Protein AF-A0A5T3MZD9-F1 (afdb_monomer)

Solvent-accessible surface area (backbone atoms only — not comparable to full-atom values): 7448 Å² total; per-residue (Å²): 136,58,72,66,60,53,50,57,49,49,56,61,67,68,61,76,63,80,93,43,51,72,59,56,56,68,43,36,64,56,55,36,54,51,31,50,48,54,23,52,52,27,49,52,51,34,57,55,46,50,55,50,45,57,54,51,51,51,57,48,51,31,27,57,66,59,69,42,99,55,80,51,97,60,90,60,52,85,76,48,45,58,58,51,53,61,65,29,86,71,48,36,63,50,50,55,47,37,55,51,28,48,54,49,25,54,47,26,51,53,46,38,54,50,43,52,51,48,50,54,51,54,55,49,54,52,52,51,52,42,50,75,69,76,96

Sequence (135 aa):
MKLEELNEQLTKDLEVDQTKLSLELSKNPLLHARWLRVYNEARREIISLEAKKKKLLKDKIDYYSNRSDEFCPFEYSTSELKIVLN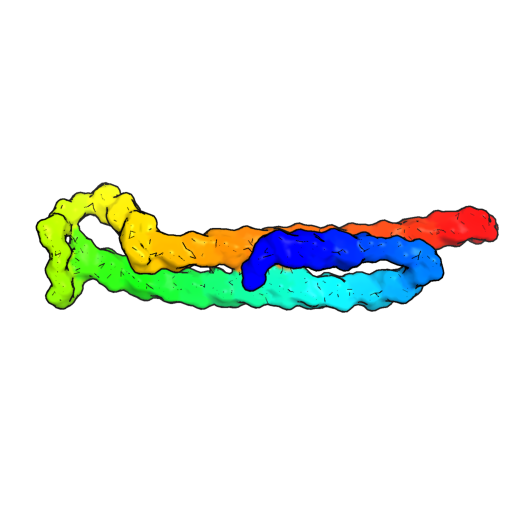ADSELLPVDTKIEYYTLIADFANKALDAVKGRGYAINNMVKLRELESGK

Structure (mmCIF, N/CA/C/O backbone):
data_AF-A0A5T3MZD9-F1
#
_entry.id   AF-A0A5T3MZD9-F1
#
loop_
_atom_site.group_PDB
_atom_site.id
_atom_site.type_symbol
_atom_site.label_atom_id
_atom_site.label_alt_id
_atom_site.label_comp_id
_atom_site.label_asym_id
_atom_site.label_entity_id
_atom_site.label_seq_id
_atom_site.pdbx_PDB_ins_code
_atom_site.Cartn_x
_atom_site.Cartn_y
_atom_site.Cartn_z
_atom_site.occupancy
_atom_site.B_iso_or_equiv
_atom_site.auth_seq_id
_atom_site.auth_comp_id
_atom_site.auth_asym_id
_atom_site.auth_atom_id
_atom_site.pdbx_PDB_model_num
ATOM 1 N N . MET A 1 1 ? -5.714 -8.495 -5.020 1.00 71.56 1 MET A N 1
ATOM 2 C CA . MET A 1 1 ? -6.518 -7.553 -4.215 1.00 71.56 1 MET A CA 1
ATOM 3 C C . MET A 1 1 ? -7.179 -6.599 -5.178 1.00 71.56 1 MET A C 1
ATOM 5 O O . MET A 1 1 ? -6.443 -6.044 -5.986 1.00 71.56 1 MET A O 1
ATOM 9 N N . LYS A 1 2 ? -8.506 -6.460 -5.149 1.00 88.94 2 LYS A N 1
ATOM 10 C CA . LYS A 1 2 ? -9.210 -5.404 -5.889 1.00 88.94 2 LYS A CA 1
ATOM 11 C C . LYS A 1 2 ? -9.460 -4.219 -4.961 1.00 88.94 2 LYS A C 1
ATOM 13 O O . LYS A 1 2 ? -9.719 -4.423 -3.775 1.00 88.94 2 LYS A O 1
ATOM 18 N N . LEU A 1 3 ? -9.346 -2.999 -5.474 1.00 89.38 3 LEU A N 1
ATOM 19 C CA . LEU A 1 3 ? -9.503 -1.791 -4.660 1.00 89.38 3 LEU A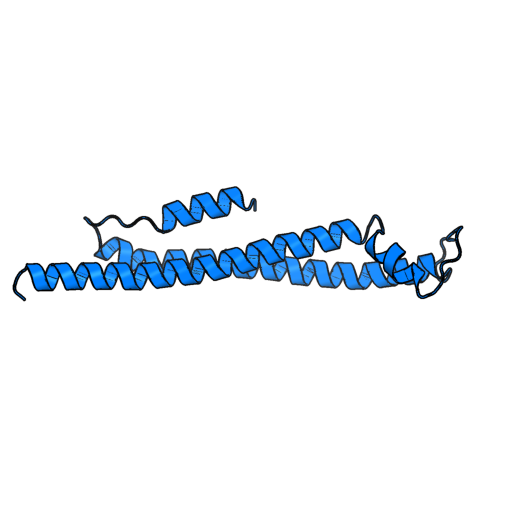 CA 1
ATOM 20 C C . LEU A 1 3 ? -10.941 -1.648 -4.137 1.00 89.38 3 LEU A C 1
ATOM 22 O O . LEU A 1 3 ? -11.152 -1.182 -3.023 1.00 89.38 3 LEU A O 1
ATOM 26 N N . GLU A 1 4 ? -11.928 -2.093 -4.911 1.00 92.38 4 GLU A N 1
ATOM 27 C CA . GLU A 1 4 ? -13.347 -2.087 -4.545 1.00 92.38 4 GLU A CA 1
ATOM 28 C C . GLU A 1 4 ? -13.608 -2.979 -3.324 1.00 92.38 4 GLU A C 1
ATOM 30 O O . GLU A 1 4 ? -14.239 -2.550 -2.362 1.00 92.38 4 GLU A O 1
ATOM 35 N N . GLU A 1 5 ? -13.030 -4.183 -3.311 1.00 94.38 5 GLU A N 1
ATOM 36 C CA . GLU A 1 5 ? -13.141 -5.125 -2.189 1.00 94.38 5 GLU A CA 1
ATOM 37 C C . GLU A 1 5 ? -12.518 -4.548 -0.907 1.00 94.38 5 GLU A C 1
ATOM 39 O O . GLU A 1 5 ? -13.077 -4.687 0.181 1.00 94.38 5 GLU A O 1
ATOM 44 N N . LEU A 1 6 ? -11.373 -3.864 -1.031 1.00 94.81 6 LEU A N 1
ATOM 45 C CA . LEU A 1 6 ? -10.717 -3.200 0.097 1.00 94.81 6 LEU A CA 1
ATOM 46 C C . LEU A 1 6 ? -11.544 -2.018 0.624 1.00 94.81 6 LEU A C 1
ATOM 48 O O . LEU A 1 6 ? -11.620 -1.826 1.837 1.00 94.81 6 LEU A O 1
ATOM 52 N N . ASN A 1 7 ? -12.195 -1.256 -0.258 1.00 94.06 7 ASN A N 1
ATOM 53 C CA . ASN A 1 7 ? -13.116 -0.192 0.143 1.00 94.06 7 ASN A CA 1
ATOM 54 C C . ASN A 1 7 ? -14.297 -0.745 0.944 1.00 94.06 7 ASN A C 1
ATOM 56 O O . ASN A 1 7 ? -14.536 -0.294 2.062 1.00 94.06 7 ASN A O 1
ATOM 60 N N . GLU A 1 8 ? -14.991 -1.756 0.417 1.00 96.56 8 GLU A N 1
ATOM 61 C CA . GLU A 1 8 ? -16.122 -2.382 1.110 1.00 96.56 8 GLU A CA 1
ATOM 62 C C . GLU A 1 8 ? -15.716 -2.972 2.463 1.00 96.56 8 GLU A C 1
ATOM 64 O O . GLU A 1 8 ? -16.456 -2.875 3.446 1.00 96.56 8 GLU A O 1
ATOM 69 N N . GLN A 1 9 ? -14.530 -3.582 2.528 1.00 96.38 9 GLN A N 1
ATOM 70 C CA . GLN A 1 9 ? -13.988 -4.114 3.768 1.00 96.38 9 GLN A CA 1
ATOM 71 C C . GLN A 1 9 ? -13.733 -3.003 4.793 1.00 96.38 9 GLN A C 1
ATOM 73 O O . GLN A 1 9 ? -14.143 -3.144 5.945 1.00 96.38 9 GLN A O 1
ATOM 78 N N . LEU A 1 10 ? -13.109 -1.894 4.383 1.00 97.19 10 LEU A N 1
ATOM 79 C CA . LEU A 1 10 ? -12.846 -0.762 5.270 1.00 97.19 10 LEU A CA 1
ATOM 80 C C . LEU A 1 10 ? -14.143 -0.142 5.788 1.00 97.19 10 LEU A C 1
ATOM 82 O O . LEU A 1 10 ? -14.238 0.136 6.980 1.00 97.19 10 LEU A O 1
ATOM 86 N N . THR A 1 11 ? -15.151 0.037 4.932 1.00 96.56 11 THR A N 1
ATOM 87 C CA . THR A 1 11 ? -16.454 0.565 5.357 1.00 96.56 11 THR A CA 1
ATOM 88 C C . THR A 1 11 ? -17.043 -0.273 6.488 1.00 96.56 11 THR A C 1
ATOM 90 O O . THR A 1 11 ? -17.407 0.283 7.521 1.00 96.56 11 THR A O 1
ATOM 93 N N . LYS A 1 12 ? -17.043 -1.604 6.345 1.00 96.25 12 LYS A N 1
ATOM 94 C CA . LYS A 1 12 ? -17.538 -2.527 7.380 1.00 96.25 12 LYS A CA 1
ATOM 95 C C . LYS A 1 12 ? -16.696 -2.484 8.654 1.00 96.25 12 LYS A C 1
ATOM 97 O O . LYS A 1 12 ? -17.230 -2.545 9.753 1.00 96.25 12 LYS A O 1
ATOM 102 N N . ASP A 1 13 ? -15.377 -2.369 8.522 1.00 96.31 13 ASP A N 1
ATOM 103 C CA . ASP A 1 13 ? -14.470 -2.297 9.672 1.00 96.31 13 ASP A CA 1
ATOM 104 C C . ASP A 1 13 ? -14.648 -1.020 10.503 1.00 96.31 13 ASP A C 1
ATOM 106 O O . ASP A 1 13 ? -14.361 -1.009 11.703 1.00 96.31 13 ASP A O 1
ATOM 110 N N . LEU A 1 14 ? -15.082 0.069 9.864 1.00 95.94 14 LEU A N 1
ATOM 111 C CA . LEU A 1 14 ? -15.291 1.357 10.515 1.00 95.94 14 LEU A CA 1
ATOM 112 C C . LEU A 1 14 ? -16.626 1.452 11.258 1.00 95.94 14 LEU A C 1
ATOM 114 O O . LEU A 1 14 ? -16.770 2.335 12.103 1.00 95.94 14 LEU A O 1
ATOM 118 N N . GLU A 1 15 ? -17.565 0.538 11.015 1.00 95.12 15 GLU A N 1
ATOM 119 C CA . GLU A 1 15 ? -18.817 0.475 11.765 1.00 95.12 15 GLU A CA 1
ATOM 120 C C . GLU A 1 15 ? -18.551 0.224 13.262 1.00 95.12 15 GLU A C 1
ATOM 122 O O . GLU A 1 15 ? -17.644 -0.519 13.663 1.00 95.12 15 GLU A O 1
ATOM 127 N N . VAL A 1 16 ? -19.331 0.889 14.117 1.00 93.69 16 VAL A N 1
ATOM 128 C CA . VAL A 1 16 ? -19.212 0.796 15.578 1.00 93.69 16 VAL A CA 1
ATOM 129 C C . VAL A 1 16 ? -20.566 0.417 16.161 1.00 93.69 16 VAL A C 1
ATOM 131 O O . VAL A 1 16 ? -21.511 1.205 16.125 1.00 93.69 16 VAL A O 1
ATOM 134 N N . ASP A 1 17 ? -20.643 -0.774 16.755 1.00 92.75 17 ASP A N 1
ATOM 135 C CA . ASP A 1 17 ? -21.792 -1.180 17.564 1.00 92.75 17 ASP A CA 1
ATOM 136 C C . ASP A 1 17 ? -21.746 -0.459 18.919 1.00 92.75 17 ASP A C 1
ATOM 138 O O . ASP A 1 17 ? -20.983 -0.809 19.827 1.00 92.75 17 ASP A O 1
ATOM 142 N N . GLN A 1 18 ? -22.597 0.556 19.068 1.00 90.75 18 GLN A N 1
ATOM 143 C CA . GLN A 1 18 ? -22.686 1.348 20.291 1.00 90.75 18 GLN A CA 1
ATOM 144 C C . GLN A 1 18 ? -23.117 0.511 21.506 1.00 90.75 18 GLN A C 1
ATOM 146 O O . GLN A 1 18 ? -22.819 0.878 22.643 1.00 90.75 18 GLN A O 1
ATOM 151 N N . THR A 1 19 ? -23.800 -0.620 21.330 1.00 91.12 19 THR A N 1
ATOM 152 C CA . THR A 1 19 ? -24.208 -1.464 22.466 1.00 91.12 19 THR A CA 1
ATOM 153 C C . THR A 1 19 ? -23.024 -2.213 23.087 1.00 91.12 19 THR A C 1
ATOM 155 O O . THR A 1 19 ? -23.082 -2.590 24.255 1.00 91.12 19 THR A O 1
ATOM 158 N N . LYS A 1 20 ? -21.915 -2.370 22.346 1.00 93.31 20 LYS A N 1
ATOM 159 C CA . LYS A 1 20 ? -20.756 -3.198 22.724 1.00 93.31 20 LYS A CA 1
ATOM 160 C C . LYS A 1 20 ? -19.423 -2.449 22.616 1.00 93.31 20 LYS A C 1
ATOM 162 O O . LYS A 1 20 ? -18.429 -3.007 22.152 1.00 93.31 20 LYS A O 1
ATOM 167 N N . LEU A 1 21 ? -19.364 -1.207 23.104 1.00 92.56 21 LEU A N 1
ATOM 168 C CA . LEU A 1 21 ? -18.171 -0.346 22.993 1.00 92.56 21 LEU A CA 1
ATOM 169 C C . LEU A 1 21 ? -16.871 -0.998 23.500 1.00 92.56 21 LEU A C 1
ATOM 171 O O . LEU A 1 21 ? -15.839 -0.871 22.848 1.00 92.56 21 LEU A O 1
ATOM 175 N N . SER A 1 22 ? -16.900 -1.737 24.615 1.00 90.12 22 SER A N 1
ATOM 176 C CA . SER A 1 22 ? -15.703 -2.407 25.155 1.00 90.12 22 SER A CA 1
ATOM 177 C C . SER A 1 22 ? -15.149 -3.484 24.215 1.00 90.12 22 SER A C 1
ATOM 179 O O . SER A 1 22 ? -13.935 -3.632 24.087 1.00 90.12 22 SER A O 1
ATOM 181 N N . LEU A 1 23 ? -16.035 -4.219 23.534 1.00 94.19 23 LEU A N 1
ATOM 182 C CA . LEU A 1 23 ? -15.651 -5.209 22.529 1.00 94.19 23 LEU A CA 1
ATOM 183 C C . LEU A 1 23 ? -15.122 -4.522 21.266 1.00 94.19 23 LEU A C 1
ATOM 185 O O . LEU A 1 23 ? -14.135 -4.962 20.684 1.00 94.19 23 LEU A O 1
ATOM 189 N N . GLU A 1 24 ? -15.753 -3.431 20.840 1.00 93.88 24 GLU A N 1
ATOM 190 C CA . GLU A 1 24 ? -15.296 -2.682 19.667 1.00 93.88 24 GLU A CA 1
ATOM 191 C C . GLU A 1 24 ? -13.938 -2.007 19.884 1.00 93.88 24 GLU A C 1
ATOM 193 O O . GLU A 1 24 ? -13.131 -1.930 18.951 1.00 93.88 24 GLU A O 1
ATOM 198 N N . LEU A 1 25 ? -13.646 -1.593 21.120 1.00 91.56 25 LEU A N 1
ATOM 199 C CA . LEU A 1 25 ? -12.339 -1.077 21.511 1.00 91.56 25 LEU A CA 1
ATOM 200 C C . LEU A 1 25 ? -11.266 -2.172 21.476 1.00 91.56 25 LEU A C 1
ATOM 202 O O . LEU A 1 25 ? -10.185 -1.943 20.935 1.00 91.56 25 LEU A O 1
ATOM 206 N N . SER A 1 26 ? -11.560 -3.372 21.994 1.00 94.00 26 SER A N 1
ATOM 207 C CA . SER A 1 26 ? -10.602 -4.489 21.993 1.00 94.00 26 SER A CA 1
ATOM 208 C C . SER A 1 26 ? -10.329 -5.045 20.592 1.00 94.00 26 SER A C 1
ATOM 210 O O . SER A 1 26 ? -9.221 -5.507 20.319 1.00 94.00 26 SER A O 1
ATOM 212 N N . LYS A 1 27 ? -11.295 -4.941 19.670 1.00 95.44 27 LYS A N 1
ATOM 213 C CA . LYS A 1 27 ? -11.112 -5.281 18.251 1.00 95.44 27 LYS A CA 1
ATOM 214 C C . LYS A 1 27 ? -10.247 -4.273 17.493 1.00 95.44 27 LYS A C 1
ATOM 216 O O . LYS A 1 27 ? -9.590 -4.658 16.529 1.00 95.44 27 LYS A O 1
ATOM 221 N N . ASN A 1 28 ? -10.218 -3.000 17.894 1.00 95.75 28 ASN A N 1
ATOM 222 C CA . ASN A 1 28 ? -9.581 -1.933 17.113 1.00 95.75 28 ASN A CA 1
ATOM 223 C C . ASN A 1 28 ? -8.087 -2.187 16.786 1.00 95.75 28 ASN A C 1
ATOM 225 O O . ASN A 1 28 ? -7.701 -2.021 15.626 1.00 95.75 28 ASN A O 1
ATOM 229 N N . PRO A 1 29 ? -7.242 -2.666 17.725 1.00 96.19 29 PRO A N 1
ATOM 230 C CA . PRO A 1 29 ? -5.860 -3.048 17.420 1.00 96.19 29 PRO A CA 1
ATOM 231 C C . PRO A 1 29 ? -5.746 -4.208 16.420 1.00 96.19 29 PRO A C 1
ATOM 233 O O . PRO A 1 29 ? -4.812 -4.237 15.621 1.00 96.19 29 PRO A O 1
ATOM 236 N N . LEU A 1 30 ? -6.700 -5.147 16.425 1.00 96.69 30 LEU A N 1
ATOM 237 C CA . LEU A 1 30 ? -6.730 -6.268 15.479 1.00 96.69 30 LEU A CA 1
ATOM 238 C C . LEU A 1 30 ? -7.039 -5.783 14.058 1.00 96.69 30 LEU A C 1
ATOM 240 O O . LEU A 1 30 ? -6.403 -6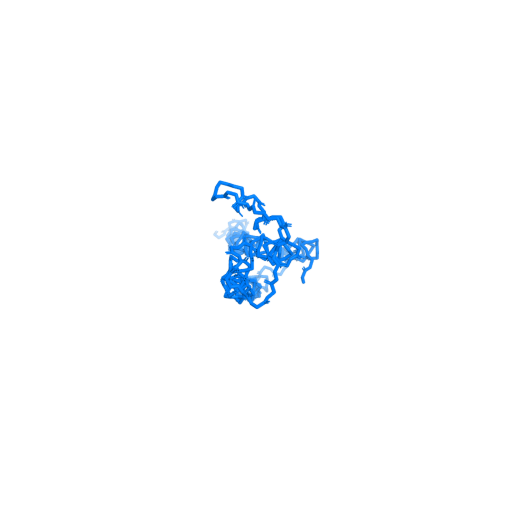.229 13.102 1.00 96.69 30 LEU A O 1
ATOM 244 N N . LEU A 1 31 ? -7.968 -4.829 13.920 1.00 97.31 31 LEU A N 1
ATOM 245 C CA . LEU A 1 31 ? -8.250 -4.169 12.641 1.00 97.31 31 LEU A CA 1
ATOM 246 C C . LEU A 1 31 ? -6.995 -3.448 12.130 1.00 97.31 31 LEU A C 1
ATOM 248 O O . LEU A 1 31 ? -6.613 -3.623 10.974 1.00 97.31 31 LEU A O 1
ATOM 252 N N . HIS A 1 32 ? -6.304 -2.712 13.006 1.00 97.50 32 HIS A N 1
ATOM 253 C CA . HIS A 1 32 ? -5.063 -2.016 12.660 1.00 97.50 32 HIS A CA 1
ATOM 254 C C . HIS A 1 32 ? -3.975 -2.996 12.191 1.00 97.50 32 HIS A C 1
ATOM 256 O O . HIS A 1 32 ? -3.358 -2.787 11.150 1.00 97.50 32 HIS A O 1
ATOM 262 N N . ALA A 1 33 ? -3.767 -4.106 12.905 1.00 97.69 33 ALA A N 1
ATOM 263 C CA . ALA A 1 33 ? -2.805 -5.137 12.511 1.00 97.69 33 ALA A CA 1
ATOM 264 C C . ALA A 1 33 ? -3.127 -5.750 11.136 1.00 97.69 33 ALA A C 1
ATOM 266 O O . ALA A 1 33 ? -2.223 -5.999 10.335 1.00 97.69 33 ALA A O 1
ATOM 267 N N . ARG A 1 34 ? -4.413 -5.958 10.826 1.00 97.56 34 ARG A N 1
ATOM 268 C CA . ARG A 1 34 ? -4.838 -6.473 9.519 1.00 97.56 34 ARG A CA 1
ATOM 269 C C . ARG A 1 34 ? -4.538 -5.485 8.389 1.00 97.56 34 ARG A C 1
ATOM 271 O O . ARG A 1 34 ? -3.990 -5.906 7.373 1.00 97.56 34 ARG A O 1
ATOM 278 N N . TRP A 1 35 ? -4.850 -4.200 8.560 1.00 98.00 35 TRP A N 1
ATOM 279 C CA . TRP A 1 35 ? -4.533 -3.166 7.562 1.00 98.00 35 TRP A CA 1
ATOM 280 C C . TRP A 1 35 ? -3.024 -2.963 7.395 1.00 98.00 35 TRP A C 1
ATOM 282 O O . TRP A 1 35 ? -2.544 -2.784 6.276 1.00 98.00 35 TRP A O 1
ATOM 292 N N . LEU A 1 36 ? -2.253 -3.123 8.474 1.00 98.12 36 LEU A N 1
ATOM 293 C CA . LEU A 1 36 ? -0.792 -3.085 8.422 1.00 98.12 36 LEU A CA 1
ATOM 294 C C . LEU A 1 36 ? -0.230 -4.243 7.588 1.00 98.12 36 LEU A C 1
ATOM 296 O O . LEU A 1 36 ? 0.737 -4.065 6.849 1.00 98.12 36 LEU A O 1
ATOM 300 N N . ARG A 1 37 ? -0.848 -5.427 7.663 1.00 97.75 37 ARG A N 1
ATOM 301 C CA . ARG A 1 37 ? -0.486 -6.559 6.804 1.00 97.75 37 ARG A CA 1
ATOM 302 C C . ARG A 1 37 ? -0.741 -6.250 5.328 1.00 97.75 37 ARG A C 1
ATOM 304 O O . ARG A 1 37 ? 0.156 -6.485 4.528 1.00 97.75 37 ARG A O 1
ATOM 311 N N . VAL A 1 38 ? -1.900 -5.678 4.985 1.00 97.44 38 VAL A N 1
ATOM 312 C CA . VAL A 1 38 ? -2.216 -5.273 3.599 1.00 97.44 38 VAL A CA 1
ATOM 313 C C . VAL A 1 38 ? -1.183 -4.272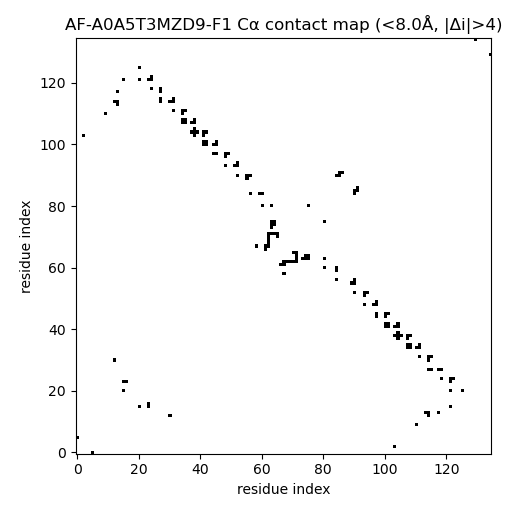 3.077 1.00 97.44 38 VAL A C 1
ATOM 315 O O . VAL A 1 38 ? -0.646 -4.454 1.987 1.00 97.44 38 VAL A O 1
ATOM 318 N N . TYR A 1 39 ? -0.843 -3.260 3.881 1.00 98.25 39 TYR A N 1
ATOM 319 C CA . TYR A 1 39 ? 0.195 -2.285 3.546 1.00 98.25 39 TYR A CA 1
ATOM 320 C C . TYR A 1 39 ? 1.552 -2.952 3.278 1.00 98.25 39 TYR A C 1
ATOM 322 O O . TYR A 1 39 ? 2.176 -2.726 2.240 1.00 98.25 39 TYR A O 1
ATOM 330 N N . ASN A 1 40 ? 2.004 -3.812 4.194 1.00 97.94 40 ASN A N 1
ATOM 331 C CA . ASN A 1 40 ? 3.297 -4.484 4.075 1.00 97.94 40 ASN A CA 1
ATOM 332 C C . ASN A 1 40 ? 3.357 -5.431 2.872 1.00 97.94 40 ASN A C 1
ATOM 334 O O . ASN A 1 40 ? 4.379 -5.482 2.188 1.00 97.94 40 ASN A O 1
ATOM 338 N N . GLU A 1 41 ? 2.276 -6.164 2.599 1.00 97.38 41 GLU A N 1
ATOM 339 C CA . GLU A 1 41 ? 2.165 -7.026 1.422 1.00 97.38 41 GLU A CA 1
ATOM 340 C C . GLU A 1 41 ? 2.249 -6.206 0.134 1.00 97.38 41 GLU A C 1
ATOM 342 O O . GLU A 1 41 ? 3.073 -6.524 -0.720 1.00 97.38 41 GLU A O 1
ATOM 347 N N . ALA A 1 42 ? 1.493 -5.108 0.025 1.00 97.50 42 ALA A N 1
ATOM 348 C CA . ALA A 1 42 ? 1.545 -4.228 -1.140 1.00 97.50 42 ALA A CA 1
ATOM 349 C C . ALA A 1 42 ? 2.957 -3.670 -1.371 1.00 97.50 42 ALA A C 1
ATOM 351 O O . ALA A 1 42 ? 3.478 -3.748 -2.482 1.00 97.50 42 ALA A O 1
ATOM 352 N N . ARG A 1 43 ? 3.638 -3.201 -0.315 1.00 98.00 43 ARG A N 1
ATOM 353 C CA . ARG A 1 43 ? 5.028 -2.741 -0.441 1.00 98.00 43 ARG A CA 1
ATOM 354 C C . ARG A 1 43 ? 5.998 -3.836 -0.862 1.00 98.00 43 ARG A C 1
ATOM 356 O O . ARG A 1 43 ? 6.924 -3.566 -1.621 1.00 98.00 43 ARG A O 1
ATOM 363 N N . ARG A 1 44 ? 5.833 -5.054 -0.344 1.00 98.19 44 ARG A N 1
ATOM 364 C CA . ARG A 1 44 ? 6.679 -6.188 -0.731 1.00 98.19 44 ARG A CA 1
ATOM 365 C C . ARG A 1 44 ? 6.552 -6.462 -2.230 1.00 98.19 44 ARG A C 1
ATOM 367 O O . ARG A 1 44 ? 7.570 -6.671 -2.886 1.00 98.19 44 ARG A O 1
ATOM 374 N N . GLU A 1 45 ? 5.332 -6.417 -2.765 1.00 97.69 45 GLU A N 1
ATOM 375 C CA . GLU A 1 45 ? 5.099 -6.575 -4.204 1.00 97.69 45 GLU A CA 1
ATOM 376 C C . GLU A 1 45 ? 5.744 -5.444 -5.015 1.00 97.69 45 GLU A C 1
ATOM 378 O O . GLU A 1 45 ? 6.412 -5.730 -6.008 1.00 97.69 45 GLU A O 1
ATOM 383 N N . ILE A 1 46 ? 5.647 -4.186 -4.563 1.00 98.19 46 ILE A N 1
ATOM 384 C CA . ILE A 1 46 ? 6.336 -3.045 -5.199 1.00 98.19 46 ILE A CA 1
ATOM 385 C C . ILE A 1 46 ? 7.843 -3.303 -5.283 1.00 98.19 46 ILE A C 1
ATOM 387 O O . ILE A 1 46 ? 8.407 -3.247 -6.371 1.00 98.19 46 ILE A O 1
ATOM 391 N N . ILE A 1 47 ? 8.490 -3.664 -4.169 1.00 98.25 47 ILE A N 1
ATOM 392 C CA . ILE A 1 47 ? 9.941 -3.921 -4.126 1.00 98.25 47 ILE A CA 1
ATOM 393 C C . ILE A 1 47 ? 10.336 -5.027 -5.117 1.00 98.25 47 ILE A C 1
ATOM 395 O O . ILE A 1 47 ? 11.331 -4.909 -5.837 1.00 98.25 47 ILE A O 1
ATOM 399 N N . SER A 1 48 ? 9.548 -6.103 -5.179 1.00 97.69 48 SER A N 1
ATOM 400 C CA . SER A 1 48 ? 9.783 -7.207 -6.114 1.00 97.69 48 SER A CA 1
ATOM 401 C C . SER A 1 48 ? 9.638 -6.763 -7.576 1.00 97.69 48 SER A C 1
ATOM 403 O O . SER A 1 48 ? 10.474 -7.095 -8.423 1.00 97.69 48 SER A O 1
ATOM 405 N N . LEU A 1 49 ? 8.598 -5.986 -7.886 1.00 97.94 49 LEU A N 1
ATOM 406 C CA . LEU A 1 49 ? 8.351 -5.466 -9.229 1.00 97.94 49 LEU A CA 1
ATOM 407 C C . LEU A 1 49 ? 9.410 -4.446 -9.655 1.00 97.94 49 LEU A C 1
ATOM 409 O O . LEU A 1 49 ? 9.856 -4.495 -10.797 1.00 97.94 49 LEU A O 1
ATOM 413 N N . GLU A 1 50 ? 9.880 -3.584 -8.756 1.00 97.38 50 GLU A N 1
ATOM 414 C CA . GLU A 1 50 ? 10.972 -2.644 -9.025 1.00 97.38 50 GLU A CA 1
ATOM 415 C C . GLU A 1 50 ? 12.281 -3.368 -9.351 1.00 97.38 50 GLU A C 1
ATOM 417 O O . GLU A 1 50 ? 12.992 -2.985 -10.284 1.00 97.38 50 GLU A O 1
ATOM 422 N N . ALA A 1 51 ? 12.607 -4.437 -8.617 1.00 97.62 51 ALA A N 1
ATOM 423 C CA . ALA A 1 51 ? 13.770 -5.266 -8.920 1.00 97.62 51 ALA A CA 1
ATOM 424 C C . ALA A 1 51 ? 13.647 -5.907 -10.313 1.00 97.62 51 ALA A C 1
ATOM 426 O O . ALA A 1 51 ? 14.598 -5.876 -11.100 1.00 97.62 51 ALA A O 1
ATOM 427 N N . LYS A 1 52 ? 12.455 -6.420 -10.650 1.00 96.75 52 LYS A N 1
ATOM 428 C CA . LYS A 1 52 ? 12.160 -6.964 -11.981 1.00 96.75 52 LYS A CA 1
ATOM 429 C C . LYS A 1 52 ? 12.282 -5.896 -13.072 1.00 96.75 52 LYS A C 1
ATOM 431 O O . LYS A 1 52 ? 12.936 -6.148 -14.081 1.00 96.75 52 LYS A O 1
ATOM 436 N N . LYS A 1 53 ? 11.710 -4.707 -12.854 1.00 96.75 53 LYS A N 1
ATOM 437 C CA . LYS A 1 53 ? 11.778 -3.566 -13.776 1.00 96.75 53 LYS A CA 1
ATOM 438 C C . LYS A 1 53 ? 13.222 -3.184 -14.061 1.00 96.75 53 LYS A C 1
ATOM 440 O O . LYS A 1 53 ? 13.575 -3.020 -15.217 1.00 96.75 53 LYS A O 1
ATOM 445 N N . LYS A 1 54 ? 14.074 -3.074 -13.036 1.00 96.50 54 LYS A N 1
ATOM 446 C CA . LYS A 1 54 ? 15.491 -2.703 -13.206 1.00 96.50 54 LYS A CA 1
ATOM 447 C C . LYS A 1 54 ? 16.237 -3.668 -14.123 1.00 96.50 54 LYS A C 1
ATOM 449 O O . LYS A 1 54 ? 17.000 -3.220 -14.974 1.00 96.50 54 LYS A O 1
ATOM 454 N N . LYS A 1 55 ? 16.008 -4.975 -13.961 1.00 95.88 55 LYS A N 1
ATOM 455 C CA . LYS A 1 55 ? 16.607 -5.991 -14.833 1.00 95.88 55 LYS A CA 1
ATOM 456 C C . LYS A 1 55 ? 16.089 -5.854 -16.266 1.00 95.88 55 LYS A C 1
ATOM 458 O O . LYS A 1 55 ? 16.883 -5.716 -17.184 1.00 95.88 55 LYS A O 1
ATOM 463 N N . LEU A 1 56 ? 14.770 -5.800 -16.424 1.00 95.44 56 LEU A N 1
ATOM 464 C CA . LEU A 1 56 ? 14.132 -5.736 -17.735 1.00 95.44 56 LEU A CA 1
ATOM 465 C C . LEU A 1 56 ? 14.481 -4.443 -18.486 1.00 95.44 56 LEU A C 1
ATOM 467 O O . LEU A 1 56 ? 14.743 -4.473 -19.678 1.00 95.44 56 LEU A O 1
ATOM 471 N N . LEU A 1 57 ? 14.575 -3.316 -17.782 1.00 95.62 57 LEU A N 1
ATOM 472 C CA . LEU A 1 57 ? 14.982 -2.032 -18.347 1.00 95.62 57 LEU A CA 1
ATOM 473 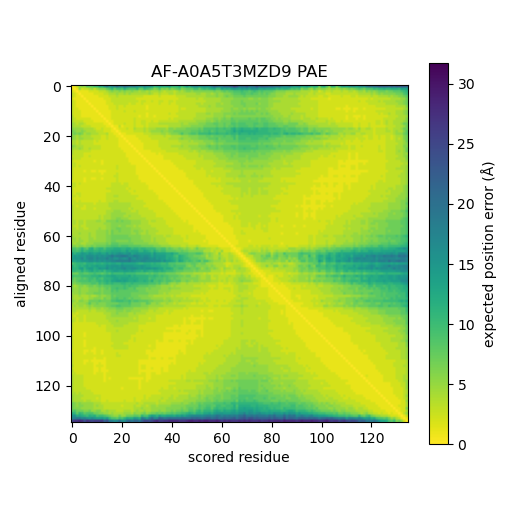C C . LEU A 1 57 ? 16.394 -2.096 -18.928 1.00 95.62 57 LEU A C 1
ATOM 475 O O . LEU A 1 57 ? 16.628 -1.553 -20.001 1.00 95.62 57 LEU A O 1
ATOM 479 N N . LYS A 1 58 ? 17.324 -2.765 -18.237 1.00 94.88 58 LYS A N 1
ATOM 480 C CA . LYS A 1 58 ? 18.671 -2.990 -18.765 1.00 94.88 58 LYS A CA 1
ATOM 481 C C . LYS A 1 58 ? 18.606 -3.808 -20.057 1.00 94.88 58 LYS A C 1
ATOM 483 O O . LYS A 1 58 ? 19.141 -3.364 -21.067 1.00 94.88 58 LYS A O 1
ATOM 488 N N . ASP A 1 59 ? 17.903 -4.937 -20.024 1.00 94.44 59 ASP A N 1
ATOM 489 C CA . ASP A 1 59 ? 17.786 -5.842 -21.172 1.00 94.44 59 ASP A CA 1
ATOM 490 C C . ASP A 1 59 ? 17.160 -5.119 -22.387 1.00 94.44 59 ASP A C 1
ATOM 492 O O . ASP A 1 59 ? 17.641 -5.246 -23.512 1.00 94.44 59 ASP A O 1
ATOM 496 N N . LYS A 1 60 ? 16.145 -4.271 -22.163 1.00 94.12 60 LYS A N 1
ATOM 497 C CA . LYS A 1 60 ? 15.517 -3.459 -23.217 1.00 94.12 60 LYS A CA 1
ATOM 498 C C . LYS A 1 60 ? 16.402 -2.323 -23.721 1.00 94.12 60 LYS A C 1
ATOM 500 O O . LYS A 1 60 ? 16.417 -2.070 -24.921 1.00 94.12 60 LYS A O 1
ATOM 505 N N . ILE A 1 61 ? 17.165 -1.651 -22.857 1.00 93.69 61 ILE A N 1
ATOM 506 C CA . ILE A 1 61 ? 18.148 -0.646 -23.297 1.00 93.69 61 ILE A CA 1
ATOM 507 C C . ILE A 1 61 ? 19.187 -1.289 -24.215 1.00 93.69 61 ILE A C 1
ATOM 509 O O . ILE A 1 61 ? 19.512 -0.708 -25.251 1.00 93.69 61 ILE A O 1
ATOM 513 N N . ASP A 1 62 ? 19.690 -2.468 -23.849 1.00 92.62 62 ASP A N 1
ATOM 514 C CA . ASP A 1 62 ? 20.660 -3.198 -24.661 1.00 92.62 62 ASP A CA 1
ATOM 515 C C . ASP A 1 62 ? 20.044 -3.606 -26.013 1.00 92.62 62 ASP A C 1
ATOM 517 O O . ASP A 1 62 ? 20.692 -3.422 -27.041 1.00 92.62 62 ASP A O 1
ATOM 521 N N . TYR A 1 63 ? 18.772 -4.021 -26.041 1.00 93.75 63 TYR A N 1
ATOM 522 C CA . TYR A 1 63 ? 18.031 -4.296 -27.279 1.00 93.75 63 TYR A CA 1
ATOM 523 C C . TYR A 1 63 ? 17.874 -3.076 -28.193 1.00 93.75 63 TYR A C 1
ATOM 525 O O . TYR A 1 63 ? 18.344 -3.082 -29.329 1.00 93.75 63 TYR A O 1
ATOM 533 N N . TYR A 1 64 ? 17.276 -1.990 -27.699 1.00 92.81 64 TYR A N 1
ATOM 534 C CA . TYR A 1 64 ? 17.028 -0.793 -28.514 1.00 92.81 64 TYR A CA 1
ATOM 535 C C . TYR A 1 64 ? 18.310 -0.037 -28.896 1.00 92.81 64 TYR A C 1
ATOM 537 O O . TYR A 1 64 ? 18.287 0.798 -29.796 1.00 92.81 64 TYR A O 1
ATOM 545 N N . SER A 1 65 ? 19.431 -0.328 -28.228 1.00 90.44 65 SER A N 1
ATOM 546 C CA . SER A 1 65 ? 20.755 0.208 -28.569 1.00 90.44 65 SER A CA 1
ATOM 547 C C . SER A 1 65 ? 21.588 -0.746 -29.437 1.00 90.44 65 SER A C 1
ATOM 549 O O . SER A 1 65 ? 22.775 -0.478 -29.631 1.00 90.44 65 SER A O 1
ATOM 551 N N . ASN A 1 66 ? 21.012 -1.860 -29.916 1.00 87.94 66 ASN A N 1
ATOM 552 C CA . ASN A 1 66 ? 21.687 -2.903 -30.703 1.00 87.94 66 ASN A CA 1
ATOM 553 C C . ASN A 1 66 ? 22.951 -3.478 -30.028 1.00 87.94 66 ASN A C 1
ATOM 555 O O . ASN A 1 66 ? 23.963 -3.748 -30.674 1.00 87.94 66 ASN A O 1
ATOM 559 N N . ARG A 1 67 ? 22.903 -3.641 -28.702 1.00 89.06 67 ARG A N 1
ATOM 560 C CA . ARG A 1 67 ? 23.942 -4.277 -27.869 1.00 89.06 67 ARG A CA 1
ATOM 561 C C . ARG A 1 67 ? 23.557 -5.681 -27.400 1.00 89.06 67 ARG A C 1
ATOM 563 O O . ARG A 1 67 ? 24.365 -6.327 -26.736 1.00 89.06 67 ARG A O 1
ATOM 570 N N . SER A 1 68 ? 22.339 -6.128 -27.695 1.00 89.62 68 SER A N 1
ATOM 571 C CA . SER A 1 68 ? 21.889 -7.500 -27.458 1.00 89.62 68 SER A CA 1
ATOM 572 C C . SER A 1 68 ? 22.158 -8.409 -28.656 1.00 89.62 68 SER A C 1
ATOM 574 O O . SER A 1 68 ? 22.429 -7.935 -29.756 1.00 89.62 68 SER A O 1
ATOM 576 N N . ASP A 1 69 ? 22.001 -9.717 -28.446 1.00 85.12 69 ASP A N 1
ATOM 577 C CA . ASP A 1 69 ? 22.051 -10.717 -29.521 1.00 85.12 69 ASP A CA 1
ATOM 578 C C . ASP A 1 69 ? 20.882 -10.566 -30.516 1.00 85.12 69 ASP A C 1
ATOM 580 O O . ASP A 1 69 ? 21.008 -10.904 -31.693 1.00 85.12 69 ASP A O 1
ATOM 584 N N . GLU A 1 70 ? 19.742 -10.041 -30.056 1.00 86.44 70 GLU A N 1
ATOM 585 C CA . GLU A 1 70 ? 18.598 -9.694 -30.902 1.00 86.44 70 GLU A CA 1
ATOM 586 C C . GLU A 1 70 ? 18.767 -8.299 -31.521 1.00 86.44 70 GLU A C 1
ATOM 588 O O . GLU A 1 70 ? 19.269 -7.378 -30.875 1.00 86.44 70 GLU A O 1
ATOM 593 N N . PHE A 1 71 ? 18.323 -8.134 -32.770 1.00 86.50 71 PHE A N 1
ATOM 594 C CA . PHE A 1 71 ? 18.471 -6.890 -33.528 1.00 86.50 71 PHE A CA 1
ATOM 595 C C . PHE A 1 71 ? 17.188 -6.053 -33.501 1.00 86.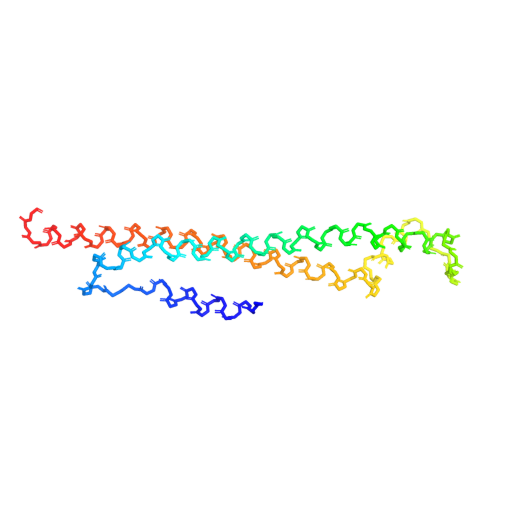50 71 PHE A C 1
ATOM 597 O O . PHE A 1 71 ? 16.100 -6.558 -33.802 1.00 86.50 71 PHE A O 1
ATOM 604 N N . CYS A 1 72 ? 17.317 -4.761 -33.193 1.00 88.44 72 CYS A N 1
ATOM 605 C CA . CYS A 1 72 ? 16.236 -3.799 -33.347 1.00 88.44 72 CYS A CA 1
ATOM 606 C C . CYS A 1 72 ? 16.282 -3.198 -34.765 1.00 88.44 72 CYS A C 1
ATOM 608 O O . CYS A 1 72 ? 17.277 -2.569 -35.130 1.00 88.44 72 CYS A O 1
ATOM 610 N N . PRO A 1 73 ? 15.217 -3.341 -35.578 1.00 87.88 73 PRO A N 1
ATOM 611 C CA . PRO A 1 73 ? 15.202 -2.849 -36.958 1.00 87.88 73 PRO A CA 1
ATOM 612 C C . PRO A 1 73 ? 15.147 -1.319 -37.082 1.00 87.88 73 PRO A C 1
ATOM 614 O O . PRO A 1 73 ? 15.272 -0.800 -38.190 1.00 87.88 73 PRO A O 1
ATOM 617 N N . PHE A 1 74 ? 14.945 -0.601 -35.975 1.00 88.50 74 PHE A N 1
ATOM 618 C CA . PHE A 1 74 ? 14.865 0.855 -35.932 1.00 88.50 74 PHE A CA 1
ATOM 619 C C . PHE A 1 74 ? 15.998 1.424 -35.079 1.00 88.50 74 PHE A C 1
ATOM 621 O O . PHE A 1 74 ? 16.284 0.920 -33.995 1.00 88.50 74 PHE A O 1
ATOM 628 N N . GLU A 1 75 ? 16.612 2.507 -35.548 1.00 89.75 75 GLU A N 1
ATOM 629 C CA . GLU A 1 75 ? 17.579 3.273 -34.768 1.00 89.75 75 GLU A CA 1
ATOM 630 C C . GLU A 1 75 ? 16.862 4.414 -34.049 1.00 89.75 75 GLU A C 1
ATOM 632 O O . GLU A 1 75 ? 16.317 5.319 -34.681 1.00 89.75 75 GLU A O 1
ATOM 637 N N . TYR A 1 76 ? 16.862 4.368 -32.719 1.00 92.25 76 TYR A N 1
ATOM 638 C CA . TYR A 1 76 ? 16.294 5.422 -31.887 1.00 92.25 76 TYR A CA 1
ATOM 639 C C . TYR A 1 76 ? 1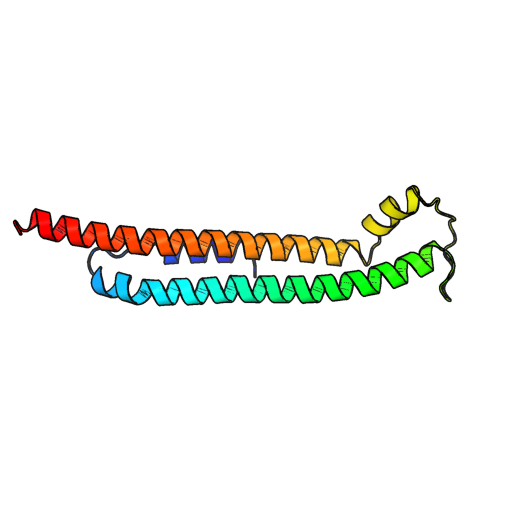7.383 6.375 -31.401 1.00 92.25 76 TYR A C 1
ATOM 641 O O . TYR A 1 76 ? 18.433 5.956 -30.907 1.00 92.25 76 TYR A O 1
ATOM 649 N N . SER A 1 77 ? 17.113 7.677 -31.462 1.00 91.81 77 SER A N 1
ATOM 650 C CA . SER A 1 77 ? 17.935 8.671 -30.773 1.00 91.81 77 SER A CA 1
ATOM 651 C C . SER A 1 77 ? 17.841 8.509 -29.251 1.00 91.81 77 SER A C 1
ATOM 653 O O . SER A 1 77 ? 16.875 7.976 -28.702 1.00 91.81 77 SER A O 1
ATOM 655 N N . THR A 1 78 ? 18.812 9.055 -28.519 1.00 87.50 78 THR A N 1
ATOM 656 C CA . THR A 1 78 ? 18.798 9.068 -27.044 1.00 87.50 78 THR A CA 1
ATOM 657 C C . THR A 1 78 ? 17.578 9.776 -26.451 1.00 87.50 78 THR A C 1
ATOM 659 O O . THR A 1 78 ? 17.137 9.424 -25.355 1.00 87.50 78 THR A O 1
ATOM 662 N N . SER A 1 79 ? 17.011 10.753 -27.162 1.00 90.31 79 SER A N 1
ATOM 663 C CA . SER A 1 79 ? 15.744 11.396 -26.804 1.00 90.31 79 SER A CA 1
ATOM 664 C C . SER A 1 79 ? 14.536 10.479 -27.001 1.00 90.31 79 SER A C 1
ATOM 666 O O . SER A 1 79 ? 13.658 10.450 -26.139 1.00 90.31 79 SER A O 1
ATOM 668 N N . GLU A 1 80 ? 14.500 9.709 -28.090 1.00 92.56 80 GLU A N 1
ATOM 669 C CA . GLU A 1 80 ? 13.392 8.801 -28.416 1.00 92.56 80 GLU A CA 1
ATOM 670 C C . GLU A 1 80 ? 13.402 7.544 -27.548 1.00 92.56 80 GLU A C 1
ATOM 672 O O . GLU A 1 80 ? 12.335 7.071 -27.159 1.00 92.56 80 GLU A O 1
ATOM 677 N N . LEU A 1 81 ? 14.586 7.057 -27.157 1.00 91.12 81 LEU A N 1
ATOM 678 C CA . LEU A 1 81 ? 14.742 5.876 -26.302 1.00 91.12 81 LEU A CA 1
ATOM 679 C C . LEU A 1 81 ? 13.906 5.955 -25.020 1.00 91.12 81 LEU A C 1
ATOM 681 O O . LEU A 1 81 ? 13.333 4.956 -24.601 1.00 91.12 81 LEU A O 1
ATOM 685 N N . LYS A 1 82 ? 13.773 7.139 -24.408 1.00 90.06 82 LYS A N 1
ATOM 686 C CA . LYS A 1 82 ? 12.924 7.310 -23.216 1.00 90.06 82 LYS A CA 1
ATOM 687 C C . LYS A 1 82 ? 11.450 7.031 -23.510 1.00 90.06 82 LYS A C 1
ATOM 689 O O . LYS A 1 82 ? 10.778 6.405 -22.699 1.00 90.06 82 LYS A O 1
ATOM 694 N N . ILE A 1 83 ? 10.952 7.505 -24.650 1.00 93.62 83 ILE A N 1
ATOM 695 C CA . ILE A 1 83 ? 9.559 7.317 -25.067 1.00 93.62 83 ILE A CA 1
ATOM 696 C C . ILE A 1 83 ? 9.326 5.843 -25.407 1.00 93.62 83 ILE A C 1
ATOM 698 O O . ILE A 1 83 ? 8.353 5.259 -24.938 1.00 93.62 83 ILE A O 1
ATOM 702 N N . VAL A 1 84 ? 10.252 5.235 -26.154 1.00 94.06 84 VAL A N 1
ATOM 703 C CA . VAL A 1 84 ? 10.173 3.826 -26.564 1.00 94.06 84 VAL A CA 1
ATOM 704 C C . VAL A 1 84 ? 10.189 2.893 -25.358 1.00 94.06 84 VAL A C 1
ATOM 706 O O . VAL A 1 84 ? 9.318 2.041 -25.244 1.00 94.06 84 VAL A O 1
ATOM 709 N N . LEU A 1 85 ? 11.111 3.090 -24.411 1.00 93.31 85 LEU A N 1
ATOM 710 C CA . LEU A 1 85 ? 11.199 2.261 -23.204 1.00 93.31 85 LEU A CA 1
ATOM 711 C C . LEU A 1 85 ? 9.950 2.378 -22.325 1.00 93.31 85 LEU A C 1
ATOM 713 O O . LEU A 1 85 ? 9.498 1.381 -21.774 1.00 93.31 85 LEU A O 1
ATOM 717 N N . ASN A 1 86 ? 9.363 3.572 -22.212 1.00 92.50 86 ASN A N 1
ATOM 718 C CA . ASN A 1 86 ? 8.127 3.756 -21.449 1.00 92.50 86 ASN A CA 1
ATOM 719 C C . ASN A 1 86 ? 6.915 3.076 -22.109 1.00 92.50 86 ASN A C 1
ATOM 721 O O . ASN A 1 86 ? 5.963 2.726 -21.416 1.00 92.50 86 ASN A O 1
ATOM 725 N N . ALA A 1 87 ? 6.936 2.908 -23.433 1.00 94.00 87 ALA A N 1
ATOM 726 C CA . ALA A 1 87 ? 5.876 2.256 -24.200 1.00 94.00 87 ALA A CA 1
ATOM 727 C C . ALA A 1 87 ? 6.163 0.773 -24.505 1.00 94.00 87 ALA A C 1
ATOM 729 O O . ALA A 1 87 ? 5.339 0.110 -25.136 1.00 94.00 87 ALA A O 1
ATOM 730 N N . ASP A 1 88 ? 7.315 0.250 -24.078 1.00 94.81 88 ASP A N 1
ATOM 731 C CA . ASP A 1 88 ? 7.727 -1.123 -24.348 1.00 94.81 88 ASP A CA 1
ATOM 732 C C . ASP A 1 88 ? 6.726 -2.123 -23.751 1.00 94.81 88 ASP A C 1
ATOM 734 O O . ASP A 1 88 ? 6.283 -1.996 -22.605 1.00 94.81 88 ASP A O 1
ATOM 738 N N . SER A 1 89 ? 6.374 -3.142 -24.536 1.00 93.81 89 SER A N 1
ATOM 739 C CA . SER A 1 89 ? 5.318 -4.101 -24.201 1.00 93.81 89 SER A CA 1
ATOM 740 C C . SER A 1 89 ? 5.608 -4.950 -22.963 1.00 93.81 89 SER A C 1
ATOM 742 O O . SER A 1 89 ? 4.684 -5.538 -22.403 1.00 93.81 89 SER A O 1
ATOM 744 N N . GLU A 1 90 ? 6.865 -5.040 -22.529 1.00 94.25 90 GLU A N 1
ATOM 745 C CA . GLU A 1 90 ? 7.252 -5.766 -21.322 1.00 94.25 90 GLU A CA 1
ATOM 746 C C . GLU A 1 90 ? 7.491 -4.844 -20.122 1.00 94.25 90 GLU A C 1
ATOM 748 O O . GLU A 1 90 ? 7.194 -5.243 -18.991 1.00 94.25 90 GLU A O 1
ATOM 753 N N . LEU A 1 91 ? 7.984 -3.618 -20.342 1.00 95.31 91 LEU A N 1
ATOM 754 C CA . LEU A 1 91 ? 8.143 -2.617 -19.278 1.00 95.31 91 LEU A CA 1
ATOM 755 C C . LEU A 1 91 ? 6.804 -2.049 -18.818 1.00 95.31 91 LEU A C 1
ATOM 757 O O . LEU A 1 91 ? 6.540 -2.022 -17.613 1.00 95.31 91 LEU A O 1
ATOM 761 N N . LEU A 1 92 ? 5.946 -1.645 -19.757 1.00 95.88 92 LEU A N 1
ATOM 762 C CA . LEU A 1 92 ? 4.695 -0.953 -19.453 1.00 95.88 92 LEU A CA 1
ATOM 763 C C . LEU A 1 92 ? 3.800 -1.752 -18.482 1.00 95.88 92 LEU A C 1
ATOM 765 O O . LEU A 1 92 ? 3.377 -1.185 -17.474 1.00 95.88 92 LEU A O 1
ATOM 769 N N . PRO A 1 93 ? 3.569 -3.071 -18.657 1.00 96.75 93 PRO A N 1
ATOM 770 C CA . PRO A 1 93 ? 2.764 -3.842 -17.708 1.00 96.75 93 PRO A CA 1
ATOM 771 C C . PRO A 1 93 ? 3.392 -3.973 -16.316 1.00 96.75 93 PRO A C 1
ATOM 773 O O . PRO A 1 93 ? 2.668 -4.156 -15.334 1.00 96.75 93 PRO A O 1
ATOM 776 N N . VAL A 1 94 ? 4.725 -3.945 -16.207 1.00 97.25 94 VAL A N 1
ATOM 777 C CA . VAL A 1 94 ? 5.411 -3.960 -14.905 1.00 97.25 94 VAL A CA 1
ATOM 778 C C . VAL A 1 94 ? 5.193 -2.627 -14.198 1.00 97.25 94 VAL A C 1
ATOM 780 O O . VAL A 1 94 ? 4.854 -2.630 -13.016 1.00 97.25 94 VAL A O 1
ATOM 783 N N . ASP A 1 95 ? 5.290 -1.517 -14.926 1.00 96.56 95 ASP A N 1
ATOM 784 C CA . ASP A 1 95 ? 5.045 -0.176 -14.395 1.00 96.56 95 ASP A CA 1
ATOM 785 C C . ASP A 1 95 ? 3.608 0.026 -13.947 1.00 96.56 95 ASP A C 1
ATOM 787 O O . ASP A 1 95 ? 3.375 0.416 -12.803 1.00 96.56 95 ASP A O 1
ATOM 791 N N . THR A 1 96 ? 2.638 -0.367 -14.772 1.00 97.12 96 THR A N 1
ATOM 792 C CA . THR A 1 96 ? 1.223 -0.327 -14.388 1.00 97.12 96 THR A CA 1
ATOM 793 C C . THR A 1 96 ? 0.960 -1.138 -13.115 1.00 97.12 96 THR A C 1
ATOM 795 O O . THR A 1 96 ? 0.171 -0.732 -12.262 1.00 97.12 96 THR A O 1
ATOM 798 N N . LYS A 1 97 ? 1.634 -2.284 -12.938 1.00 96.88 97 LYS A N 1
ATOM 799 C CA . LYS A 1 97 ? 1.509 -3.077 -11.706 1.00 96.88 97 LYS A CA 1
ATOM 800 C C . LYS A 1 97 ? 2.135 -2.382 -10.501 1.00 96.88 97 LYS A C 1
ATOM 802 O O . LYS A 1 97 ? 1.545 -2.444 -9.426 1.00 96.88 97 LYS A O 1
ATOM 807 N N . ILE A 1 98 ? 3.295 -1.742 -10.656 1.00 98.00 98 ILE A N 1
ATOM 808 C CA . ILE A 1 98 ? 3.919 -0.958 -9.579 1.00 98.00 98 ILE A CA 1
ATOM 809 C C . ILE A 1 98 ? 2.958 0.143 -9.128 1.00 98.00 98 ILE A C 1
ATOM 811 O O . ILE A 1 98 ? 2.658 0.231 -7.941 1.00 98.00 98 ILE A O 1
ATOM 815 N N . GLU A 1 99 ? 2.414 0.922 -10.063 1.00 97.75 99 GLU A N 1
ATOM 816 C CA . GLU A 1 99 ? 1.450 1.987 -9.763 1.00 97.75 99 GLU A CA 1
ATOM 817 C C . GLU A 1 99 ? 0.198 1.454 -9.058 1.00 97.75 99 GLU A C 1
ATOM 819 O O . GLU A 1 99 ? -0.256 2.029 -8.068 1.00 97.75 99 GLU A O 1
ATOM 824 N N . TYR A 1 100 ? -0.321 0.308 -9.502 1.00 97.56 100 TYR A N 1
ATOM 825 C CA . TYR A 1 100 ? -1.468 -0.333 -8.867 1.00 97.56 100 TYR A CA 1
ATOM 826 C C . TYR A 1 100 ? -1.200 -0.734 -7.408 1.00 97.56 100 TYR A C 1
ATOM 828 O O . TYR A 1 100 ? -2.019 -0.473 -6.525 1.00 97.56 100 TYR A O 1
ATOM 836 N N . TYR A 1 101 ? -0.051 -1.349 -7.118 1.00 97.81 101 TYR A N 1
ATOM 837 C CA . TYR A 1 101 ? 0.292 -1.703 -5.739 1.00 97.81 101 TYR A CA 1
ATOM 838 C C . TYR A 1 101 ? 0.635 -0.481 -4.883 1.00 97.81 101 TYR A C 1
ATOM 840 O O . TYR A 1 101 ? 0.340 -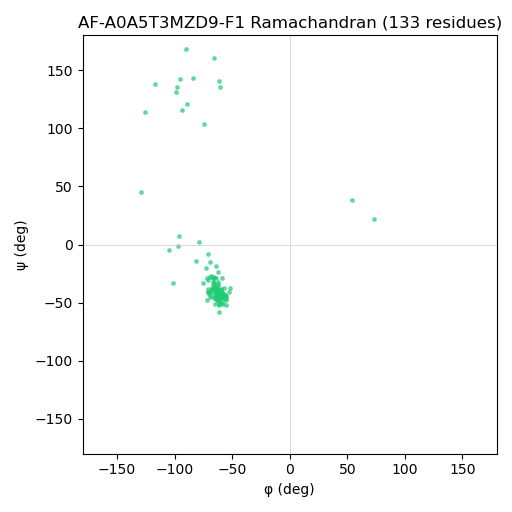0.497 -3.688 1.00 97.81 101 TYR A O 1
ATOM 848 N N . THR A 1 102 ? 1.182 0.586 -5.470 1.00 97.81 102 THR A N 1
ATOM 849 C CA . THR A 1 102 ? 1.353 1.880 -4.789 1.00 97.81 102 THR A CA 1
ATOM 850 C C . THR A 1 102 ? 0.003 2.441 -4.358 1.00 97.81 102 THR A C 1
ATOM 852 O O . THR A 1 102 ? -0.164 2.790 -3.191 1.00 97.81 102 THR A O 1
ATOM 855 N N . LEU A 1 103 ? -1.002 2.410 -5.239 1.00 97.69 103 LEU A N 1
ATOM 856 C CA . LEU A 1 103 ? -2.368 2.816 -4.903 1.00 97.69 103 LEU A CA 1
ATOM 857 C C . LEU A 1 103 ? -2.943 1.995 -3.736 1.00 97.69 103 LEU A C 1
ATOM 859 O O . LEU A 1 103 ? -3.562 2.556 -2.831 1.00 97.69 103 LEU A O 1
ATOM 863 N N . ILE A 1 104 ? -2.713 0.676 -3.719 1.00 97.56 104 ILE A N 1
ATOM 864 C CA . ILE A 1 104 ? -3.128 -0.194 -2.605 1.00 97.56 104 ILE A CA 1
ATOM 865 C C . ILE A 1 104 ? -2.391 0.170 -1.311 1.00 97.56 104 ILE A C 1
ATOM 867 O O . ILE A 1 104 ? -3.017 0.223 -0.251 1.00 97.56 104 ILE A O 1
ATOM 871 N N . ALA A 1 105 ? -1.080 0.405 -1.368 1.00 97.88 105 ALA A N 1
ATOM 872 C CA . ALA A 1 105 ? -0.290 0.769 -0.196 1.00 97.88 105 ALA A CA 1
ATOM 873 C C . ALA A 1 105 ? -0.762 2.108 0.395 1.00 97.88 105 ALA A C 1
ATOM 875 O O . ALA A 1 105 ? -0.985 2.202 1.602 1.00 97.88 105 ALA A O 1
ATOM 876 N N . ASP A 1 106 ? -1.001 3.111 -0.448 1.00 97.75 106 ASP A N 1
ATOM 877 C CA . ASP A 1 106 ? -1.519 4.414 -0.027 1.00 97.75 106 ASP A CA 1
ATOM 878 C C . ASP A 1 106 ? -2.927 4.306 0.564 1.00 97.75 106 ASP A C 1
ATOM 880 O O . ASP A 1 106 ? -3.232 4.934 1.583 1.00 97.75 106 ASP A O 1
ATOM 884 N N . PHE A 1 107 ? -3.782 3.475 -0.036 1.00 97.88 107 PHE A N 1
ATOM 885 C CA . PHE A 1 107 ? -5.103 3.175 0.503 1.00 97.88 107 PHE A CA 1
ATOM 886 C C . PHE A 1 107 ? -5.012 2.529 1.890 1.00 97.88 107 PHE A C 1
ATOM 888 O O . PHE A 1 107 ? -5.648 2.996 2.834 1.00 97.88 107 PHE A O 1
ATOM 895 N N . ALA A 1 108 ? -4.186 1.491 2.042 1.00 97.94 108 ALA A N 1
ATOM 896 C CA . ALA A 1 108 ? -3.996 0.804 3.315 1.00 97.94 108 ALA A CA 1
ATOM 897 C C . ALA A 1 108 ? -3.408 1.734 4.389 1.00 97.94 108 ALA A C 1
ATOM 899 O O . ALA A 1 108 ? -3.779 1.631 5.556 1.00 97.94 108 ALA A O 1
ATOM 900 N N . ASN A 1 109 ? -2.547 2.680 4.004 1.00 97.94 109 ASN A N 1
ATOM 901 C CA . ASN A 1 109 ? -2.031 3.695 4.917 1.00 97.94 109 ASN A CA 1
ATOM 902 C C . ASN A 1 109 ? -3.151 4.619 5.429 1.00 97.94 109 ASN A C 1
ATOM 904 O O . ASN A 1 109 ? -3.313 4.795 6.634 1.00 97.94 109 ASN A O 1
ATOM 908 N N . LYS A 1 110 ? -4.016 5.114 4.534 1.00 98.06 110 LYS A N 1
ATOM 909 C CA . LYS A 1 110 ? -5.205 5.897 4.926 1.00 98.06 110 LYS A CA 1
ATOM 910 C C . LYS A 1 110 ? -6.184 5.083 5.780 1.00 98.06 110 LYS A C 1
ATOM 912 O O . LYS A 1 110 ? -6.796 5.621 6.700 1.00 98.06 110 LYS A O 1
ATOM 917 N N . ALA A 1 111 ? -6.319 3.785 5.509 1.00 98.06 111 ALA A N 1
ATOM 918 C CA . ALA A 1 111 ? -7.128 2.877 6.317 1.00 98.06 111 ALA A CA 1
ATOM 919 C C . ALA A 1 111 ? -6.588 2.739 7.752 1.00 98.06 111 ALA A C 1
ATOM 921 O O . ALA A 1 111 ? -7.373 2.740 8.701 1.00 98.06 111 ALA A O 1
ATOM 922 N N . LEU A 1 112 ? -5.264 2.675 7.937 1.00 98.12 112 LEU A N 1
ATOM 923 C CA . LEU A 1 112 ? -4.638 2.670 9.266 1.00 98.12 112 LEU A CA 1
ATOM 924 C C . LEU A 1 112 ? -4.983 3.938 10.054 1.00 98.12 112 LEU A C 1
ATOM 926 O O . LEU A 1 112 ? -5.381 3.844 11.218 1.00 98.12 112 LEU A O 1
ATOM 930 N N . ASP A 1 113 ? -4.906 5.103 9.409 1.00 98.12 113 ASP A N 1
ATOM 931 C CA . ASP A 1 113 ? -5.297 6.377 10.017 1.00 98.12 113 ASP A CA 1
ATOM 932 C C . ASP A 1 113 ? -6.787 6.408 10.379 1.00 98.12 113 ASP A C 1
ATOM 934 O O . ASP A 1 113 ? -7.153 6.844 11.474 1.00 98.12 113 ASP A O 1
ATOM 938 N N . ALA A 1 114 ? -7.656 5.880 9.513 1.00 97.81 114 ALA A N 1
ATOM 939 C CA . ALA A 1 114 ? -9.088 5.779 9.783 1.00 97.81 114 ALA A CA 1
ATOM 940 C C . ALA A 1 114 ? -9.384 4.867 10.989 1.00 97.81 114 ALA A C 1
ATOM 942 O O . ALA A 1 114 ? -10.159 5.237 11.872 1.00 97.81 114 ALA A O 1
ATOM 943 N N . VAL A 1 115 ? -8.721 3.710 11.089 1.00 97.75 115 VAL A N 1
ATOM 944 C CA . VAL A 1 115 ? -8.853 2.790 12.235 1.00 97.75 115 VAL A CA 1
ATOM 945 C C . VAL A 1 115 ? -8.295 3.407 13.520 1.00 97.75 115 VAL A C 1
ATOM 947 O O . VAL A 1 115 ? -8.845 3.213 14.608 1.00 97.75 115 VAL A O 1
ATOM 950 N N . LYS A 1 116 ? -7.225 4.197 13.426 1.00 96.62 116 LYS A N 1
ATOM 951 C CA . LYS A 1 116 ? -6.725 4.981 14.559 1.00 96.62 116 LYS A CA 1
ATOM 952 C C . LYS A 1 116 ? -7.767 6.015 15.006 1.00 96.62 116 LYS A C 1
ATOM 954 O O . LYS A 1 116 ? -8.076 6.092 16.195 1.00 96.62 116 LYS A O 1
ATOM 959 N N . GLY A 1 117 ? -8.365 6.739 14.058 1.00 97.00 117 GLY A N 1
ATOM 960 C CA . GLY A 1 117 ? -9.480 7.665 14.283 1.00 97.00 117 GLY A CA 1
ATOM 961 C C . GLY A 1 117 ? -10.679 7.000 14.963 1.00 97.00 117 GLY A C 1
ATOM 962 O O . GLY A 1 117 ? -11.201 7.521 15.950 1.00 97.00 117 GLY A O 1
ATOM 963 N N . ARG A 1 118 ? -11.054 5.801 14.507 1.00 96.44 118 ARG A N 1
ATOM 964 C CA . ARG A 1 118 ? -12.110 4.972 15.104 1.00 96.44 118 ARG A CA 1
ATOM 965 C C . ARG A 1 118 ? -11.852 4.6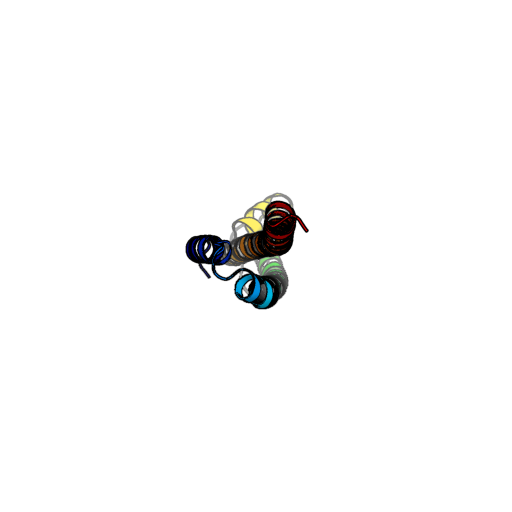78 16.583 1.00 96.44 118 ARG A C 1
ATOM 967 O O . ARG A 1 118 ? -12.761 4.811 17.398 1.00 96.44 118 ARG A O 1
ATOM 974 N N . GLY A 1 119 ? -10.615 4.343 16.954 1.00 95.94 119 GLY A N 1
ATOM 975 C CA . GLY A 1 119 ? -10.238 4.115 18.354 1.00 95.94 119 GLY A CA 1
ATOM 976 C C . GLY A 1 119 ? -10.456 5.347 19.241 1.00 95.94 119 GLY A C 1
ATOM 977 O O . GLY A 1 119 ? -10.992 5.233 20.344 1.00 95.94 119 GLY A O 1
ATOM 978 N N . TYR A 1 120 ? -10.108 6.542 18.748 1.00 96.44 120 TYR A N 1
ATOM 979 C CA . TYR A 1 120 ? -10.395 7.794 19.457 1.00 96.44 120 TYR A CA 1
ATOM 980 C C . TYR A 1 120 ? -11.897 8.074 19.563 1.00 96.44 120 TYR A C 1
ATOM 982 O O . TYR A 1 120 ? -12.364 8.476 20.629 1.00 96.44 120 TYR A O 1
ATOM 990 N N . ALA A 1 121 ? -12.659 7.823 18.496 1.00 95.75 121 ALA A N 1
ATOM 991 C CA . ALA A 1 121 ? -14.108 8.004 18.497 1.00 95.75 121 ALA A CA 1
ATOM 992 C C . ALA A 1 121 ? -14.794 7.117 19.548 1.00 95.75 121 ALA A C 1
ATOM 994 O O . ALA A 1 121 ? -15.603 7.617 20.326 1.00 95.75 121 ALA A O 1
ATOM 995 N N . ILE A 1 122 ? -14.414 5.837 19.644 1.00 95.12 122 ILE A N 1
ATOM 996 C CA . ILE A 1 122 ? -14.950 4.910 20.656 1.00 95.12 122 ILE A CA 1
ATOM 997 C C . ILE A 1 122 ? -14.636 5.403 22.073 1.00 95.12 122 ILE A C 1
ATOM 999 O O . ILE A 1 122 ? -15.526 5.439 22.920 1.00 95.12 122 ILE A O 1
ATOM 1003 N N . ASN A 1 123 ? -13.402 5.845 22.333 1.00 93.81 123 ASN A N 1
ATOM 1004 C CA . ASN A 1 123 ? -13.036 6.402 23.639 1.00 93.81 123 ASN A CA 1
ATOM 1005 C C . ASN A 1 123 ? -13.863 7.647 23.992 1.00 93.81 123 ASN A C 1
ATOM 1007 O O . ASN A 1 123 ? -14.272 7.809 25.140 1.00 93.81 123 ASN A O 1
ATOM 1011 N N . ASN A 1 124 ? -14.141 8.514 23.018 1.00 94.62 124 ASN A N 1
ATOM 1012 C CA . ASN A 1 124 ? -14.991 9.684 23.232 1.00 94.62 124 ASN A CA 1
ATOM 1013 C C . ASN A 1 124 ? -16.450 9.291 23.508 1.00 94.62 124 ASN A C 1
ATOM 1015 O O . ASN A 1 124 ? -17.074 9.887 24.380 1.00 94.62 124 ASN A O 1
ATOM 1019 N N . MET A 1 125 ? -16.978 8.261 22.838 1.00 93.75 125 MET A N 1
ATOM 1020 C CA . MET A 1 125 ? -18.316 7.724 23.129 1.00 93.75 125 MET A CA 1
ATOM 1021 C C . MET A 1 125 ? -18.420 7.181 24.559 1.00 93.75 125 MET A C 1
ATOM 1023 O O . MET A 1 125 ? -19.430 7.404 25.222 1.00 93.75 125 MET A O 1
ATOM 1027 N N . VAL A 1 126 ? -17.381 6.496 25.053 1.00 91.56 126 VAL A N 1
ATOM 1028 C CA . VAL A 1 126 ? -17.337 6.021 26.447 1.00 91.56 126 VAL A CA 1
ATOM 1029 C C . VAL A 1 126 ? -17.376 7.201 27.420 1.00 91.56 126 VAL A C 1
ATOM 1031 O O . VAL A 1 126 ? -18.213 7.209 28.316 1.00 91.56 126 VAL A O 1
ATOM 1034 N N . LYS A 1 127 ? -16.557 8.234 27.193 1.00 92.56 127 LYS A N 1
ATOM 1035 C CA . LYS A 1 127 ? -16.548 9.448 28.028 1.00 92.56 127 LYS A CA 1
ATOM 1036 C C . LYS A 1 127 ? -17.896 10.171 28.040 1.00 92.56 127 LYS A C 1
ATOM 1038 O O . LYS A 1 127 ? -18.331 10.625 29.088 1.00 92.56 127 LYS A O 1
ATOM 1043 N N . LEU A 1 128 ? -18.571 10.272 26.893 1.00 92.44 128 LEU A N 1
ATOM 1044 C CA . LEU A 1 128 ? -19.904 10.882 26.822 1.00 92.44 128 LEU A CA 1
ATOM 1045 C C . LEU A 1 128 ? -20.919 10.121 27.684 1.00 92.44 128 LEU A C 1
ATOM 1047 O O . LEU A 1 128 ? -21.674 10.749 28.416 1.00 92.44 128 LEU A O 1
ATOM 1051 N N . ARG A 1 129 ? -20.881 8.782 27.679 1.00 89.75 129 ARG A N 1
ATOM 1052 C CA . ARG A 1 129 ? -21.746 7.966 28.549 1.00 89.75 129 ARG A CA 1
ATOM 1053 C C . ARG A 1 129 ? -21.449 8.145 30.032 1.00 89.75 129 ARG A C 1
ATOM 1055 O O . ARG A 1 129 ? -22.374 8.099 30.841 1.00 89.75 129 ARG A O 1
ATOM 1062 N N . GLU A 1 130 ? -20.179 8.307 30.394 1.00 90.25 130 GLU A N 1
ATOM 1063 C CA . GLU A 1 130 ? -19.783 8.593 31.777 1.00 90.25 130 GLU A CA 1
ATOM 1064 C C . GLU A 1 130 ? -20.373 9.932 32.239 1.00 90.25 130 GLU A C 1
ATOM 1066 O O . GLU A 1 130 ? -21.049 9.963 33.269 1.00 90.25 130 GLU A O 1
ATOM 1071 N N . LEU A 1 131 ? -20.238 10.978 31.412 1.00 92.38 131 LEU A N 1
ATOM 1072 C CA . LEU A 1 131 ? -20.795 12.310 31.671 1.00 92.38 131 LEU A CA 1
ATOM 1073 C C . LEU A 1 131 ? -22.329 12.296 31.777 1.00 92.38 131 LEU A C 1
ATOM 1075 O O . LEU A 1 131 ? -22.895 12.879 32.698 1.00 92.38 131 LEU A O 1
ATOM 1079 N N . GLU A 1 132 ? -23.016 11.608 30.860 1.00 90.88 132 GLU A N 1
ATOM 1080 C CA . GLU A 1 132 ? -24.482 11.463 30.881 1.00 90.88 132 GLU A CA 1
ATOM 1081 C C . GLU A 1 132 ? -24.980 10.700 32.115 1.00 90.88 132 GLU A C 1
ATOM 1083 O O . GLU A 1 132 ? -26.082 10.950 32.602 1.00 90.88 132 GLU A O 1
ATOM 1088 N N . SER A 1 133 ? -24.160 9.795 32.657 1.00 88.50 133 SER A N 1
ATOM 1089 C CA . SER A 1 133 ? -24.478 9.039 33.874 1.00 88.50 133 SER A CA 1
ATOM 1090 C C . SER A 1 133 ? -24.269 9.850 35.162 1.00 88.50 133 SER A C 1
ATOM 1092 O O . SER A 1 133 ? -24.453 9.310 36.254 1.00 88.50 133 SER A O 1
ATOM 1094 N N . GLY A 1 134 ? -23.887 11.129 35.057 1.00 77.19 134 GLY A N 1
ATOM 1095 C CA . GLY A 1 134 ? -23.673 12.018 36.198 1.00 77.19 134 GLY A CA 1
ATOM 1096 C C . GLY A 1 134 ? -22.400 11.718 36.993 1.00 77.19 134 GLY A C 1
ATOM 1097 O O . GLY A 1 134 ? -22.334 12.071 38.172 1.00 77.19 134 GLY A O 1
ATOM 1098 N N . LYS A 1 135 ? -21.421 11.046 36.373 1.00 54.78 135 LYS A N 1
ATOM 1099 C CA . LYS A 1 135 ? -20.071 10.860 36.916 1.00 54.78 135 LYS A CA 1
ATOM 1100 C C . LYS A 1 135 ? -19.076 11.828 36.292 1.00 54.78 135 LYS A C 1
ATOM 1102 O O . LYS A 1 135 ? -19.213 12.128 35.087 1.00 54.78 135 LYS A O 1
#

Nearest PDB structures (foldseek):
  4zwt-assembly2_L  TM=9.662E-01  e=4.993E-08  Tequatrovirus T4
  4zwt-assembly1_B  TM=9.598E-01  e=4.731E-08  Tequatrovirus T4
  4zwt-assembly2_M  TM=9.641E-01  e=1.386E-07  Tequatrovirus T4
  7nna-assembly1_A  TM=7.134E-01  e=2.808E+00  Klebsiella pneumoniae
  2w6g-assembly1_G  TM=2.966E-01  e=2.146E+00  Bos taurus

Mean predicted aligned error: 4.53 Å

Organism: Salmonella enterica (NCBI:txid28901)

pLDDT: mean 94.02, std 5.27, range [54.78, 98.25]

Radius of gyration: 24.09 Å; Cα contacts (8 Å, |Δi|>4): 92; chains: 1; bounding box: 48×23×74 Å

Secondary structure (DSSP, 8-state):
--HHHHHHHHHHHH---GGGHHHHHHHHHHHHHHHHHHHHHHHHHHHHHHHHHHHHHHHHHHHHTT-SSSPPSS---HHHHHHHHHH-TTHHHHHHHHHHHHHHHHHHHHHHHHHHHHHHHHHHHHHHHHHHTT-

InterPro domains:
  IPR021289 Recombination, repair and ssDNA binding protein UvsY [PF11056] (10-135)

Foldseek 3Di:
DDPVVVVVVLVVLLDDDLVCLVVNLVCLVVQLVVLVVQLVVLVVLLVVLVVVLVVVLVVVVCAQCVNDPDHDPDNDDPVCSVVCSCVPPVNVVSVVSSVVSVVSNVVSVVSSVSSVVSSVVSVVSVVVVVVVVVD